Protein AF-A0A521MFY2-F1 (afdb_monomer_lite)

Structure (mmCIF, N/CA/C/O backbone):
data_AF-A0A521MFY2-F1
#
_entry.id   AF-A0A521MFY2-F1
#
loop_
_atom_site.group_PDB
_atom_site.id
_atom_site.type_symbol
_atom_site.label_atom_id
_atom_site.label_alt_id
_atom_site.label_comp_id
_atom_site.label_asym_id
_atom_site.label_entity_id
_atom_site.label_seq_id
_atom_site.pdbx_PDB_ins_code
_atom_site.Cartn_x
_atom_site.Cartn_y
_atom_site.Cartn_z
_atom_site.occupancy
_atom_site.B_iso_or_equiv
_atom_site.auth_seq_id
_atom_site.auth_comp_id
_atom_site.auth_asym_id
_atom_site.auth_atom_id
_atom_site.pdbx_PDB_model_num
ATOM 1 N N . MET A 1 1 ? -63.198 15.205 -0.567 1.00 40.50 1 MET A N 1
ATOM 2 C CA . MET A 1 1 ? -62.282 14.225 -1.188 1.00 40.50 1 MET A CA 1
ATOM 3 C C . MET A 1 1 ? -60.866 14.672 -0.870 1.00 40.50 1 MET A C 1
ATOM 5 O O . MET A 1 1 ? -60.427 15.679 -1.404 1.00 40.50 1 MET A O 1
ATOM 9 N N . THR A 1 2 ? -60.212 14.028 0.094 1.00 43.19 2 THR A N 1
ATOM 10 C CA . THR A 1 2 ? -58.976 14.529 0.717 1.00 43.19 2 THR A CA 1
ATOM 11 C C . THR A 1 2 ? -57.807 13.669 0.248 1.00 43.19 2 THR A C 1
ATOM 13 O O . THR A 1 2 ? -57.723 12.496 0.601 1.00 43.19 2 THR A O 1
ATOM 16 N N . VAL A 1 3 ? -56.933 14.228 -0.591 1.00 46.44 3 VAL A N 1
ATOM 17 C CA . VAL A 1 3 ? -55.743 13.537 -1.106 1.00 46.44 3 VAL A CA 1
ATOM 18 C C . VAL A 1 3 ? -54.645 13.626 -0.051 1.00 46.44 3 VAL A C 1
ATOM 20 O O . VAL A 1 3 ? -54.121 14.701 0.223 1.00 46.44 3 VAL A O 1
ATOM 23 N N . THR A 1 4 ? -54.308 12.501 0.572 1.00 48.69 4 THR A N 1
ATOM 24 C CA . THR A 1 4 ? -53.164 12.397 1.485 1.00 48.69 4 THR A CA 1
ATOM 25 C C . THR A 1 4 ? -51.883 12.272 0.655 1.00 48.69 4 THR A C 1
ATOM 27 O O . THR A 1 4 ? -51.771 11.319 -0.122 1.00 48.69 4 THR A O 1
ATOM 30 N N . PRO A 1 5 ? -50.884 13.162 0.786 1.00 49.25 5 PRO A N 1
ATOM 31 C CA . PRO A 1 5 ? -49.601 12.933 0.143 1.00 49.25 5 PRO A CA 1
ATOM 32 C C . PRO A 1 5 ? -48.835 11.867 0.936 1.00 49.25 5 PRO A C 1
ATOM 34 O O . PRO A 1 5 ? -48.459 12.057 2.093 1.00 49.25 5 PRO A O 1
ATOM 37 N N . ARG A 1 6 ? -48.606 10.712 0.300 1.00 51.0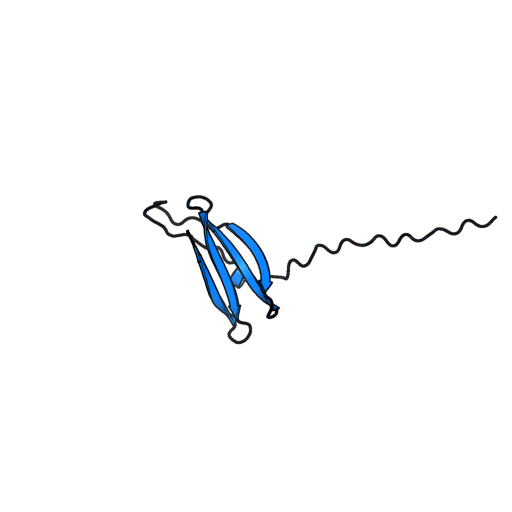6 6 ARG A N 1
ATOM 38 C CA . ARG A 1 6 ? -47.640 9.712 0.764 1.00 51.06 6 ARG A CA 1
ATOM 39 C C . ARG A 1 6 ? -46.255 10.356 0.746 1.00 51.06 6 ARG A C 1
ATOM 41 O O . ARG A 1 6 ? -45.657 10.508 -0.315 1.00 51.06 6 ARG A O 1
ATOM 48 N N . PHE A 1 7 ? -45.740 10.694 1.925 1.00 47.06 7 PHE A N 1
ATOM 49 C CA . PHE A 1 7 ? -44.317 10.932 2.133 1.00 47.06 7 PHE A CA 1
ATOM 50 C C . PHE A 1 7 ? -43.557 9.651 1.765 1.00 47.06 7 PHE A C 1
ATOM 52 O O . PHE A 1 7 ? -43.408 8.736 2.574 1.00 47.06 7 PHE A O 1
ATOM 59 N N . GLN A 1 8 ? -43.089 9.558 0.520 1.00 49.72 8 GLN A N 1
ATOM 60 C CA . GLN A 1 8 ? -42.017 8.637 0.180 1.00 49.72 8 GLN A CA 1
ATOM 61 C C . GLN A 1 8 ? -40.760 9.196 0.835 1.00 49.72 8 GLN A C 1
ATOM 63 O O . GLN A 1 8 ? -40.151 10.145 0.346 1.00 49.72 8 GLN A O 1
ATOM 68 N N . ALA A 1 9 ? -40.403 8.632 1.988 1.00 49.34 9 ALA A N 1
ATOM 69 C CA . ALA A 1 9 ? -39.083 8.808 2.552 1.00 49.34 9 ALA A CA 1
ATOM 70 C C . ALA A 1 9 ? -38.086 8.347 1.487 1.00 49.34 9 ALA A C 1
ATOM 72 O O . ALA A 1 9 ? -37.915 7.148 1.255 1.00 49.34 9 ALA A O 1
ATOM 73 N N . ALA A 1 10 ? -37.470 9.310 0.803 1.00 49.25 10 ALA A N 1
ATOM 74 C CA . ALA A 1 10 ? -36.305 9.068 -0.012 1.00 49.25 10 ALA A CA 1
ATOM 75 C C . ALA A 1 10 ? -35.317 8.333 0.892 1.00 49.25 10 ALA A C 1
ATOM 77 O O . ALA A 1 10 ? -34.770 8.915 1.834 1.00 49.25 10 ALA A O 1
ATOM 78 N N . ARG A 1 11 ? -35.143 7.027 0.650 1.00 50.28 11 ARG A N 1
ATOM 79 C CA . ARG A 1 11 ? -34.001 6.268 1.146 1.00 50.28 11 ARG A CA 1
ATOM 80 C C . ARG A 1 11 ? -32.794 7.047 0.658 1.00 50.28 11 ARG A C 1
ATOM 82 O O . ARG A 1 11 ? -32.378 6.885 -0.485 1.00 50.28 11 ARG A O 1
ATOM 89 N N . ARG A 1 12 ? -32.276 7.932 1.513 1.00 47.53 12 ARG A N 1
ATOM 90 C CA . ARG A 1 12 ? -30.933 8.474 1.394 1.00 47.53 12 ARG A CA 1
ATOM 91 C C . ARG A 1 12 ? -30.067 7.238 1.259 1.00 47.53 12 ARG A C 1
ATOM 93 O O . ARG A 1 12 ? -29.876 6.513 2.234 1.00 47.53 12 ARG A O 1
ATOM 100 N N . GLN A 1 13 ? -29.643 6.950 0.034 1.00 47.59 13 GLN A N 1
ATOM 101 C CA . GLN A 1 13 ? -28.525 6.070 -0.212 1.00 47.59 13 GLN A CA 1
ATOM 102 C C . GLN A 1 13 ? -27.382 6.729 0.551 1.00 47.59 13 GLN A C 1
ATOM 104 O O . GLN A 1 13 ? -26.796 7.709 0.101 1.00 47.59 13 GLN A O 1
ATOM 109 N N . GLN A 1 14 ? -27.179 6.286 1.792 1.00 45.78 14 GLN A N 1
ATOM 110 C CA . GLN A 1 14 ? -25.972 6.592 2.527 1.00 45.78 14 GLN A CA 1
ATOM 111 C C . GLN A 1 14 ? -24.842 6.199 1.575 1.00 45.78 14 GLN A C 1
ATOM 113 O O . GLN A 1 14 ? -24.851 5.049 1.122 1.00 45.78 14 GLN A O 1
ATOM 118 N N . PRO A 1 15 ? -23.909 7.100 1.221 1.00 43.88 15 PRO A N 1
ATOM 119 C CA . PRO A 1 15 ? -22.698 6.664 0.553 1.00 43.88 15 PRO A CA 1
ATOM 120 C C . PRO A 1 15 ? -22.098 5.615 1.481 1.00 43.88 15 PRO A C 1
ATOM 122 O O . PRO A 1 15 ? -21.802 5.898 2.645 1.00 43.88 15 PRO A O 1
ATOM 125 N N . ALA A 1 16 ? -22.095 4.368 1.015 1.00 46.53 16 ALA A N 1
ATOM 126 C CA . ALA A 1 16 ? -21.707 3.223 1.807 1.00 46.53 16 ALA A CA 1
ATOM 127 C C . ALA A 1 16 ? -20.328 3.515 2.387 1.00 46.53 16 ALA A C 1
ATOM 129 O O . ALA A 1 16 ? -19.366 3.581 1.634 1.00 46.53 16 ALA A O 1
ATOM 130 N N . ARG A 1 17 ? -20.284 3.760 3.704 1.00 44.00 17 ARG A N 1
ATOM 131 C CA . ARG A 1 17 ? -19.125 3.665 4.594 1.00 44.00 17 ARG A CA 1
ATOM 132 C C . ARG A 1 17 ? -17.795 3.565 3.839 1.00 44.00 17 ARG A C 1
ATOM 134 O O . ARG A 1 17 ? -17.141 2.524 3.882 1.00 44.00 17 ARG A O 1
ATOM 141 N N . ALA A 1 18 ? -17.340 4.659 3.233 1.00 47.91 18 ALA A N 1
ATOM 142 C CA . ALA A 1 18 ? -15.909 4.885 3.187 1.00 47.91 18 ALA A CA 1
ATOM 143 C C . ALA A 1 18 ? -15.541 5.083 4.658 1.00 47.91 18 ALA A C 1
ATOM 145 O O . ALA A 1 18 ? -15.614 6.192 5.182 1.00 47.91 18 ALA A O 1
ATOM 146 N N . ALA A 1 19 ? -15.328 3.976 5.378 1.00 55.03 19 ALA A N 1
ATOM 147 C CA . ALA A 1 19 ? -14.743 4.014 6.701 1.00 55.03 19 ALA A CA 1
ATOM 148 C C . ALA A 1 19 ? -13.507 4.886 6.523 1.00 55.03 19 ALA A C 1
ATOM 150 O O . ALA A 1 19 ? -12.659 4.532 5.706 1.00 55.03 19 ALA A O 1
ATOM 151 N N . LEU A 1 20 ? -13.495 6.066 7.153 1.00 65.62 20 LEU A N 1
ATOM 152 C CA . LEU A 1 20 ? -12.396 7.018 7.060 1.00 65.62 20 LEU A CA 1
ATOM 153 C C . LEU A 1 20 ? -11.132 6.247 7.420 1.00 65.62 20 LEU A C 1
ATOM 155 O O . LEU A 1 20 ? -10.870 5.979 8.594 1.00 65.62 20 LEU A O 1
ATOM 159 N N . LEU A 1 21 ? -10.406 5.791 6.399 1.00 70.12 21 LEU A N 1
ATOM 160 C CA . LEU A 1 21 ? -9.171 5.078 6.625 1.00 70.12 21 LEU A CA 1
ATOM 161 C C . LEU A 1 21 ? -8.245 6.071 7.311 1.00 70.12 21 LEU A C 1
ATOM 163 O O . LEU A 1 21 ? -8.175 7.228 6.882 1.00 70.12 21 LEU A O 1
ATOM 167 N N . PRO A 1 22 ? -7.516 5.648 8.351 1.00 75.12 22 PRO A N 1
ATOM 168 C CA . PRO A 1 22 ? -6.522 6.519 8.936 1.00 75.12 22 PRO A CA 1
ATOM 169 C C . PRO A 1 22 ? -5.575 6.989 7.823 1.00 75.12 22 PRO A C 1
ATOM 171 O O . PRO A 1 22 ? -5.141 6.162 7.014 1.00 75.12 22 PRO A O 1
ATOM 174 N N . PRO A 1 23 ? -5.216 8.282 7.769 1.00 77.75 23 PRO A N 1
ATOM 175 C CA . PRO A 1 23 ? -4.417 8.839 6.675 1.00 77.75 23 PRO A CA 1
ATOM 176 C C . PRO A 1 23 ? -3.073 8.119 6.511 1.00 77.75 23 PRO A C 1
ATOM 178 O O . PRO A 1 23 ? -2.526 8.049 5.418 1.00 77.75 23 PRO A O 1
ATOM 181 N N . GLN A 1 24 ? -2.5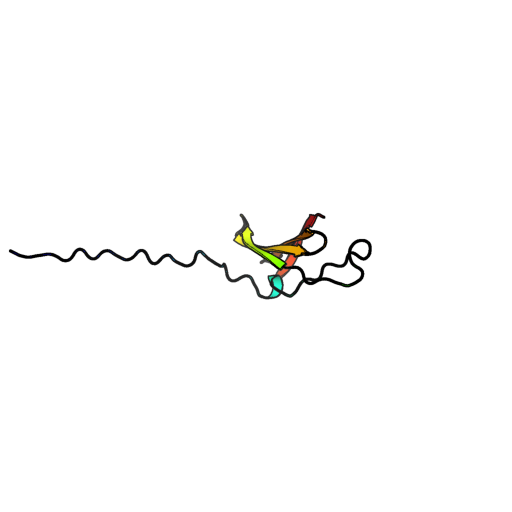68 7.519 7.591 1.00 77.81 24 GLN A N 1
ATOM 182 C CA . GLN A 1 24 ? -1.380 6.666 7.622 1.00 77.81 24 GLN A CA 1
ATOM 183 C C . GLN A 1 24 ? -1.488 5.456 6.682 1.00 77.81 24 GLN A C 1
ATOM 185 O O . GLN A 1 24 ? -0.496 5.081 6.062 1.00 77.81 24 GLN A O 1
ATOM 190 N N . LEU A 1 25 ? -2.680 4.864 6.562 1.00 77.38 25 LEU A N 1
ATOM 191 C CA . LEU A 1 25 ? -2.941 3.713 5.702 1.00 77.38 25 LEU A CA 1
ATOM 192 C C . LEU A 1 25 ? -3.034 4.111 4.225 1.00 77.38 25 LEU A C 1
ATOM 194 O O . LEU A 1 25 ? -2.740 3.290 3.370 1.00 77.38 25 LEU A O 1
ATOM 198 N N . VAL A 1 26 ? -3.425 5.358 3.944 1.00 74.88 26 VAL A N 1
ATOM 199 C CA . VAL A 1 26 ? -3.642 5.910 2.592 1.00 74.88 26 VAL A CA 1
ATOM 200 C C . VAL A 1 26 ? -2.412 6.673 2.080 1.00 74.88 26 VAL A C 1
ATOM 202 O O . VAL A 1 26 ? -2.425 7.244 0.992 1.00 74.88 26 VAL A O 1
ATOM 205 N N . ARG A 1 27 ? -1.316 6.701 2.852 1.00 78.06 27 ARG A N 1
ATOM 206 C CA . ARG A 1 27 ? -0.064 7.320 2.402 1.00 78.06 27 ARG A CA 1
ATOM 207 C C . ARG A 1 27 ? 0.407 6.671 1.104 1.00 78.06 27 ARG A C 1
ATOM 209 O O . ARG A 1 27 ? 0.323 5.456 0.937 1.00 78.06 27 ARG A O 1
ATOM 216 N N . ARG A 1 28 ? 0.944 7.507 0.210 1.00 74.69 28 ARG A N 1
ATOM 217 C CA . ARG A 1 28 ? 1.466 7.094 -1.095 1.00 74.69 28 ARG A CA 1
ATOM 218 C C . ARG A 1 28 ? 2.467 5.949 -0.918 1.00 74.69 28 ARG A C 1
ATOM 220 O O . ARG A 1 28 ? 3.495 6.113 -0.265 1.00 74.69 28 ARG A O 1
ATOM 227 N N . ARG A 1 29 ? 2.134 4.794 -1.494 1.00 87.06 29 ARG A N 1
ATOM 228 C CA . ARG A 1 29 ? 2.943 3.571 -1.483 1.00 87.06 29 ARG A CA 1
ATOM 229 C C . ARG A 1 29 ? 3.696 3.443 -2.797 1.00 87.06 29 ARG A C 1
ATOM 231 O O . ARG A 1 29 ? 3.172 3.814 -3.846 1.00 87.06 29 ARG A O 1
ATOM 238 N N . LEU A 1 30 ? 4.919 2.927 -2.730 1.00 92.56 30 LEU A N 1
ATOM 239 C CA . LEU A 1 30 ? 5.760 2.690 -3.897 1.00 92.56 30 LEU A CA 1
ATOM 240 C C . LEU A 1 30 ? 6.032 1.194 -4.025 1.00 92.56 30 LEU A C 1
ATOM 242 O O . LEU A 1 30 ? 6.460 0.552 -3.068 1.00 92.56 30 LEU A O 1
ATOM 246 N N . CYS A 1 31 ? 5.813 0.657 -5.217 1.00 92.81 31 CYS A N 1
ATOM 247 C CA . CYS A 1 31 ? 6.311 -0.650 -5.597 1.00 92.81 31 CYS A CA 1
ATOM 248 C C . CYS A 1 31 ? 7.747 -0.482 -6.091 1.00 92.81 31 CYS A C 1
ATOM 250 O O . CYS A 1 31 ? 7.995 0.295 -7.014 1.00 92.81 31 CYS A O 1
ATOM 252 N N . TYR A 1 32 ? 8.678 -1.221 -5.494 1.00 92.62 32 TYR A N 1
ATOM 253 C CA . TYR A 1 32 ? 10.055 -1.338 -5.962 1.00 92.62 32 TYR A CA 1
ATOM 254 C C . TYR A 1 32 ? 10.287 -2.779 -6.415 1.00 92.62 32 TYR A C 1
ATOM 256 O O . TYR A 1 32 ? 10.253 -3.703 -5.600 1.00 92.62 32 TYR A O 1
ATOM 264 N N . TRP A 1 33 ? 10.429 -2.961 -7.728 1.00 90.38 33 TRP A N 1
ATOM 265 C CA . TRP A 1 33 ? 10.659 -4.259 -8.352 1.00 90.38 33 TRP A CA 1
ATOM 266 C C . TRP A 1 33 ? 11.541 -4.086 -9.603 1.00 90.38 33 TRP A C 1
ATOM 268 O O . TRP A 1 33 ? 11.014 -4.065 -10.719 1.00 90.38 33 TRP A O 1
ATOM 278 N N . PRO A 1 34 ? 12.867 -3.933 -9.418 1.00 89.00 34 PRO A N 1
ATOM 279 C CA . PRO A 1 34 ? 13.812 -3.584 -10.484 1.00 89.00 34 PRO A CA 1
ATOM 280 C C . PRO A 1 34 ? 13.754 -4.503 -11.705 1.00 89.00 34 PRO A C 1
ATOM 282 O O . PRO A 1 34 ? 13.881 -4.033 -12.831 1.00 89.00 34 PRO A O 1
ATOM 285 N N . GLU A 1 35 ? 13.494 -5.794 -11.495 1.00 91.31 35 GLU A N 1
ATOM 286 C CA . GLU A 1 35 ? 13.408 -6.799 -12.557 1.00 91.31 35 GLU A CA 1
ATOM 287 C C . GLU A 1 35 ? 12.204 -6.590 -13.491 1.00 91.31 35 GLU A C 1
ATOM 289 O O . GLU A 1 35 ? 12.210 -7.075 -14.619 1.00 91.31 35 GLU A O 1
ATOM 294 N N . ARG A 1 36 ? 11.157 -5.882 -13.041 1.00 89.56 36 ARG A N 1
ATOM 295 C CA . ARG A 1 36 ? 9.948 -5.600 -13.838 1.00 89.56 36 ARG A CA 1
ATOM 296 C C . ARG A 1 36 ? 9.801 -4.135 -14.227 1.00 89.56 36 ARG A C 1
ATOM 298 O O . ARG A 1 36 ? 9.200 -3.843 -15.256 1.00 89.56 36 ARG A O 1
ATOM 305 N N . HIS A 1 37 ? 10.289 -3.214 -13.402 1.00 91.12 37 HIS A N 1
ATOM 306 C CA . HIS A 1 37 ? 10.302 -1.788 -13.698 1.00 91.12 37 HIS A CA 1
ATOM 307 C C . HIS A 1 37 ? 11.518 -1.113 -13.034 1.00 91.12 37 HIS A C 1
ATOM 309 O O . HIS A 1 37 ? 11.730 -1.276 -11.832 1.00 91.12 37 HIS A O 1
ATOM 315 N N . PRO A 1 38 ? 12.299 -0.309 -13.780 1.00 89.75 38 PRO A N 1
ATOM 316 C CA . PRO A 1 38 ? 13.580 0.225 -13.306 1.00 89.75 38 PRO A CA 1
ATOM 317 C C . PRO A 1 38 ? 13.441 1.320 -12.239 1.00 89.75 38 PRO A C 1
ATOM 319 O O . PRO A 1 38 ? 14.397 1.617 -11.530 1.00 89.75 38 PRO A O 1
ATOM 322 N N . LEU A 1 39 ? 12.259 1.931 -12.113 1.00 93.38 39 LEU A N 1
ATOM 323 C CA . LEU A 1 39 ? 11.984 3.007 -11.162 1.00 93.38 39 LEU A CA 1
ATOM 324 C C . LEU A 1 39 ? 10.902 2.589 -10.153 1.00 93.38 39 LEU A C 1
ATOM 326 O O . LEU A 1 39 ? 10.062 1.744 -10.479 1.00 93.38 39 LEU A O 1
ATOM 330 N N . PRO A 1 40 ? 10.878 3.173 -8.939 1.00 94.12 40 PRO A N 1
ATOM 331 C CA . PRO A 1 40 ? 9.765 3.008 -8.011 1.00 94.12 40 PRO A CA 1
ATOM 332 C C . PRO A 1 40 ? 8.456 3.532 -8.614 1.00 94.12 40 PRO A C 1
ATOM 334 O O . PRO A 1 40 ? 8.390 4.666 -9.089 1.00 94.12 40 PRO A O 1
ATOM 337 N N . VAL A 1 41 ? 7.396 2.728 -8.556 1.00 94.19 41 VAL A N 1
ATOM 338 C CA . VAL A 1 41 ? 6.096 3.054 -9.164 1.00 94.19 41 VAL A CA 1
ATOM 339 C C . VAL A 1 41 ? 5.062 3.315 -8.070 1.00 94.19 41 VAL A C 1
ATOM 341 O O . VAL A 1 41 ? 4.959 2.504 -7.147 1.00 94.19 41 VAL A O 1
ATOM 344 N N . PRO A 1 42 ? 4.269 4.401 -8.142 1.00 93.31 42 PRO A N 1
ATOM 345 C CA . PRO A 1 42 ? 3.161 4.605 -7.217 1.00 93.31 42 PRO A CA 1
ATOM 346 C C . PRO A 1 42 ? 2.144 3.466 -7.324 1.00 93.31 42 PRO A C 1
ATOM 348 O O . PRO A 1 42 ? 1.681 3.132 -8.411 1.00 93.31 42 PRO A O 1
ATOM 351 N N . MET A 1 43 ? 1.801 2.876 -6.182 1.00 94.19 43 MET A N 1
ATOM 352 C CA . MET A 1 43 ? 0.732 1.887 -6.106 1.00 94.19 43 MET A CA 1
ATOM 353 C C . MET A 1 43 ? -0.621 2.578 -5.971 1.00 94.19 43 MET A C 1
ATOM 355 O O . MET A 1 43 ? -0.758 3.584 -5.271 1.00 94.19 43 MET A O 1
ATOM 359 N N . GLU A 1 44 ? -1.625 1.995 -6.607 1.00 92.31 44 GLU A N 1
ATOM 360 C CA . GLU A 1 44 ? -3.005 2.457 -6.590 1.00 92.31 44 GLU A CA 1
ATOM 361 C C . GLU A 1 44 ? -3.768 1.787 -5.451 1.00 92.31 44 GLU A C 1
ATOM 363 O O . GLU A 1 44 ? -3.609 0.590 -5.204 1.00 92.31 44 GLU A O 1
ATOM 368 N N . LEU A 1 45 ? -4.602 2.555 -4.750 1.00 91.06 45 LEU A N 1
ATOM 369 C CA . LEU A 1 45 ? -5.509 2.013 -3.745 1.00 91.06 45 LEU A CA 1
ATOM 370 C C . LEU A 1 45 ? -6.664 1.299 -4.455 1.00 91.06 45 LEU A C 1
ATOM 372 O O . LEU A 1 45 ? -7.504 1.948 -5.070 1.00 91.06 45 LEU A O 1
ATOM 376 N N . LEU A 1 46 ? -6.727 -0.024 -4.336 1.00 90.44 46 LEU A N 1
ATOM 377 C CA . LEU A 1 46 ? -7.821 -0.820 -4.892 1.00 90.44 46 LEU A CA 1
ATOM 378 C C . LEU A 1 46 ? -9.034 -0.850 -3.973 1.00 90.44 46 LEU A C 1
ATOM 380 O O . LEU A 1 46 ? -10.174 -0.748 -4.419 1.00 90.44 46 LEU A O 1
ATOM 384 N N . ARG A 1 47 ? -8.786 -1.073 -2.681 1.00 87.88 47 ARG A N 1
ATOM 385 C CA . ARG A 1 47 ? -9.849 -1.302 -1.708 1.00 87.88 47 ARG A CA 1
ATOM 386 C C . ARG A 1 47 ? -9.470 -0.764 -0.346 1.00 87.88 47 ARG A C 1
ATOM 388 O O . ARG A 1 47 ? -8.325 -0.881 0.079 1.00 87.88 47 ARG A O 1
ATOM 395 N N . ALA A 1 48 ? -10.472 -0.225 0.331 1.00 87.69 48 ALA A N 1
ATOM 396 C CA . ALA A 1 48 ? -10.414 0.321 1.671 1.00 87.69 48 ALA A CA 1
ATOM 397 C C . ALA A 1 48 ? -11.599 -0.232 2.468 1.00 87.69 48 ALA A C 1
ATOM 399 O O . ALA A 1 48 ? -12.745 0.009 2.095 1.00 87.69 48 ALA A O 1
ATOM 400 N N . GLU A 1 49 ? -11.351 -0.994 3.531 1.00 87.69 49 GLU A N 1
ATOM 401 C CA . GLU A 1 49 ? -12.428 -1.596 4.326 1.00 87.69 49 GLU A CA 1
ATOM 402 C C . GLU A 1 49 ? -12.015 -1.873 5.774 1.00 87.69 49 GLU A C 1
ATOM 404 O O . GLU A 1 49 ? -10.840 -1.792 6.127 1.00 87.69 49 GLU A O 1
ATOM 409 N N . LEU A 1 50 ? -12.981 -2.216 6.627 1.00 87.12 50 LEU A N 1
ATOM 410 C CA . LEU A 1 50 ? -12.703 -2.753 7.958 1.00 87.12 50 LEU A CA 1
ATOM 411 C C . LEU A 1 50 ? -12.659 -4.283 7.895 1.00 87.12 50 LEU A C 1
ATOM 413 O O . LEU A 1 50 ? -13.541 -4.907 7.306 1.00 87.12 50 LEU A O 1
ATOM 417 N N . ASN A 1 51 ? -11.666 -4.900 8.531 1.00 85.62 51 ASN A N 1
ATOM 418 C CA . ASN A 1 51 ? -11.606 -6.353 8.650 1.00 85.62 51 ASN A CA 1
ATOM 419 C C . ASN A 1 51 ? -12.651 -6.888 9.654 1.00 85.62 51 ASN A C 1
ATOM 421 O O . ASN A 1 51 ? -13.352 -6.132 10.324 1.00 85.62 51 ASN A O 1
ATOM 425 N N . ARG A 1 52 ? -12.722 -8.218 9.8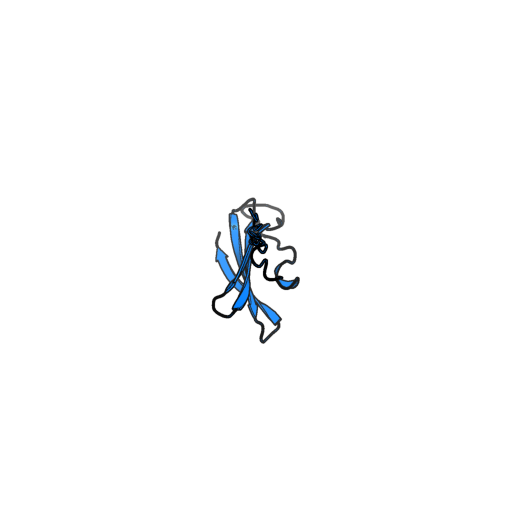26 1.00 86.31 52 ARG A N 1
ATOM 426 C CA . ARG A 1 52 ? -13.652 -8.870 10.778 1.00 86.31 52 ARG A CA 1
ATOM 427 C C . ARG A 1 52 ? -13.460 -8.453 12.243 1.00 86.31 52 ARG A C 1
ATOM 429 O O . ARG A 1 52 ? -14.359 -8.648 13.048 1.00 86.31 52 ARG A O 1
ATOM 436 N N . LYS A 1 53 ? -12.296 -7.897 12.593 1.00 85.69 53 LYS A N 1
ATOM 437 C CA . LYS A 1 53 ? -11.975 -7.356 13.924 1.00 85.69 53 LYS A CA 1
ATOM 438 C C . LYS A 1 53 ? -12.236 -5.844 14.011 1.00 85.69 53 LYS A C 1
ATOM 440 O O . LYS A 1 53 ? -11.819 -5.212 14.975 1.00 85.69 53 LYS A O 1
ATOM 445 N N . GLY A 1 54 ? -12.865 -5.260 12.989 1.00 85.12 54 GLY A N 1
ATOM 446 C CA . GLY A 1 54 ? -13.133 -3.830 12.874 1.00 85.12 54 GLY A CA 1
ATOM 447 C C . GLY A 1 54 ? -11.907 -2.978 12.541 1.00 85.12 54 GLY A C 1
ATOM 448 O O . GLY A 1 54 ? -12.019 -1.760 12.569 1.00 85.12 54 GLY A O 1
ATOM 449 N N . GLN A 1 55 ? -10.746 -3.571 12.240 1.00 86.56 55 GLN A N 1
ATOM 450 C CA . GLN A 1 55 ? -9.514 -2.816 11.992 1.00 86.56 55 GLN A CA 1
ATOM 451 C C . GLN A 1 55 ? -9.443 -2.304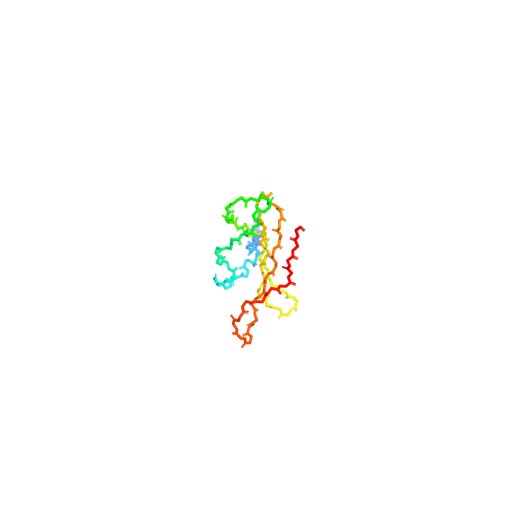 10.547 1.00 86.56 55 GLN A C 1
ATOM 453 O O . GLN A 1 55 ? -9.843 -3.036 9.638 1.00 86.56 55 GLN A O 1
ATOM 458 N N . PRO A 1 56 ? -8.898 -1.100 10.295 1.00 87.62 56 PRO A N 1
ATOM 459 C CA . PRO A 1 56 ? -8.852 -0.509 8.968 1.00 87.62 56 PRO A CA 1
ATOM 460 C C . PRO A 1 56 ? -7.814 -1.221 8.113 1.00 87.62 56 PRO A C 1
ATOM 462 O O . PRO A 1 56 ? -6.666 -1.392 8.529 1.00 87.62 56 PRO A O 1
ATOM 465 N N . THR A 1 57 ? -8.227 -1.604 6.912 1.00 90.62 57 THR A N 1
ATOM 466 C CA . THR A 1 57 ? -7.427 -2.328 5.931 1.00 90.62 57 THR A CA 1
ATOM 467 C C . THR A 1 57 ? -7.458 -1.647 4.572 1.00 90.62 57 THR A C 1
ATOM 469 O O . THR A 1 57 ? -8.473 -1.073 4.174 1.00 90.62 57 THR A O 1
ATOM 472 N N . ALA A 1 58 ? -6.330 -1.706 3.869 1.00 91.75 58 ALA A N 1
ATOM 473 C CA . ALA A 1 58 ? -6.176 -1.168 2.528 1.00 91.75 58 ALA A CA 1
ATOM 474 C C . ALA A 1 58 ? -5.410 -2.155 1.657 1.00 91.75 58 ALA A C 1
ATOM 476 O O . ALA A 1 58 ? -4.436 -2.759 2.107 1.00 91.75 58 ALA A O 1
ATOM 477 N N . ILE A 1 59 ? -5.855 -2.295 0.415 1.00 92.12 59 ILE A N 1
ATOM 478 C CA . ILE A 1 59 ? -5.208 -3.119 -0.600 1.00 92.12 59 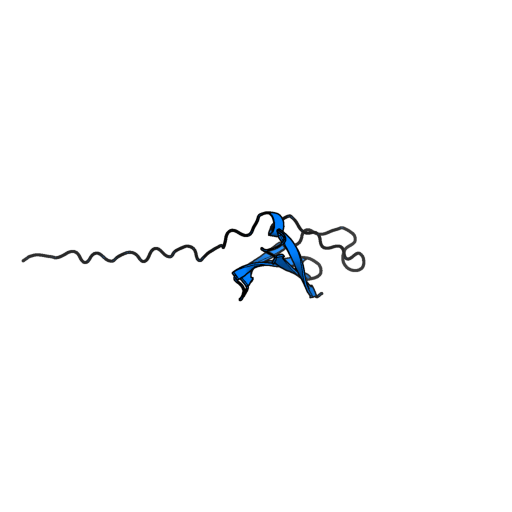ILE A CA 1
ATOM 479 C C . ILE A 1 59 ? -4.689 -2.189 -1.685 1.00 92.12 59 ILE A C 1
ATOM 481 O O . ILE A 1 59 ? -5.451 -1.407 -2.254 1.00 92.12 59 ILE A O 1
ATOM 485 N N . PHE A 1 60 ? -3.399 -2.299 -1.968 1.00 93.44 60 PHE A N 1
ATOM 486 C CA . PHE A 1 60 ? -2.696 -1.537 -2.986 1.00 93.44 60 PHE A CA 1
ATOM 487 C C . PHE A 1 60 ? -2.274 -2.443 -4.130 1.00 93.44 60 PHE A C 1
ATOM 489 O O . PHE A 1 60 ? -1.919 -3.595 -3.889 1.00 93.44 60 PHE A O 1
ATOM 496 N N . ARG A 1 61 ? -2.229 -1.911 -5.352 1.00 94.19 61 ARG A N 1
ATOM 497 C CA . ARG A 1 61 ? -1.708 -2.626 -6.520 1.00 94.19 61 ARG A CA 1
ATOM 498 C C . ARG A 1 61 ? -0.783 -1.758 -7.352 1.00 94.19 61 ARG A C 1
ATOM 500 O O . ARG A 1 61 ? -1.062 -0.591 -7.599 1.00 94.19 61 ARG A O 1
ATOM 507 N N . CYS A 1 62 ? 0.326 -2.335 -7.797 1.00 94.44 62 CYS A N 1
ATOM 508 C CA . CYS A 1 62 ? 1.190 -1.701 -8.781 1.00 94.44 62 CYS A CA 1
ATOM 509 C C . CYS A 1 62 ? 0.545 -1.796 -10.174 1.00 94.44 62 CYS A C 1
ATOM 511 O O . CYS A 1 62 ? 0.253 -2.914 -10.613 1.00 94.44 62 CYS A O 1
ATOM 513 N N . PRO A 1 63 ? 0.374 -0.679 -10.901 1.00 93.56 63 PRO A N 1
ATOM 514 C CA . PRO A 1 63 ? -0.237 -0.696 -12.229 1.00 93.56 63 PRO A CA 1
ATOM 515 C C . PRO A 1 63 ? 0.625 -1.417 -13.280 1.00 93.56 63 PRO A C 1
ATOM 517 O O . PRO A 1 63 ? 0.087 -1.953 -14.243 1.00 93.56 63 PRO A O 1
ATOM 520 N N . LEU A 1 64 ? 1.951 -1.488 -13.089 1.00 94.31 64 LEU A N 1
ATOM 521 C CA . LEU A 1 64 ? 2.863 -2.100 -14.065 1.00 94.31 64 LEU A CA 1
ATOM 522 C C . LEU A 1 64 ? 3.041 -3.606 -13.849 1.00 94.31 64 LEU A C 1
ATOM 524 O O . LEU A 1 64 ? 2.812 -4.405 -14.751 1.00 94.31 64 LEU A O 1
ATOM 528 N N . CYS A 1 65 ? 3.446 -4.013 -12.643 1.00 94.06 65 CYS A N 1
ATOM 529 C CA . CYS A 1 65 ? 3.771 -5.414 -12.354 1.00 94.06 65 CYS A CA 1
ATOM 530 C C . CYS A 1 65 ? 2.632 -6.195 -11.697 1.00 94.06 65 CYS A C 1
ATOM 532 O O . CYS A 1 65 ? 2.804 -7.374 -11.407 1.00 94.06 65 CYS A O 1
ATOM 534 N N . ARG A 1 66 ? 1.483 -5.553 -11.443 1.00 93.12 66 ARG A N 1
ATOM 535 C CA . ARG A 1 66 ? 0.309 -6.140 -10.776 1.00 93.12 66 ARG A CA 1
ATOM 536 C C . ARG A 1 66 ? 0.569 -6.669 -9.361 1.00 93.12 66 ARG A C 1
ATOM 538 O O . ARG A 1 66 ? -0.336 -7.285 -8.809 1.00 93.12 66 ARG A O 1
ATOM 545 N N . ARG A 1 67 ? 1.735 -6.390 -8.766 1.00 93.38 67 ARG A N 1
ATOM 546 C CA . ARG A 1 67 ? 2.045 -6.701 -7.366 1.00 93.38 67 ARG A CA 1
ATOM 547 C C . ARG A 1 67 ? 1.021 -6.045 -6.450 1.00 93.38 67 ARG A C 1
ATOM 549 O O . ARG A 1 67 ? 0.771 -4.847 -6.573 1.00 93.38 67 ARG A O 1
ATOM 556 N N . GLU A 1 68 ? 0.474 -6.817 -5.527 1.00 93.94 68 GLU A N 1
ATOM 557 C CA . GLU A 1 68 ? -0.499 -6.384 -4.538 1.00 93.94 68 GLU A CA 1
ATOM 558 C C . GLU A 1 68 ? 0.097 -6.400 -3.131 1.00 93.94 68 GLU A C 1
ATOM 560 O O . GLU A 1 68 ? 0.843 -7.308 -2.752 1.00 93.94 68 GLU A O 1
ATOM 565 N N . GLU A 1 69 ? -0.263 -5.396 -2.339 1.00 93.19 69 GLU A N 1
ATOM 566 C CA . GLU A 1 69 ? 0.092 -5.293 -0.929 1.00 93.19 69 GLU A CA 1
ATOM 567 C C . GLU A 1 69 ? -1.159 -4.986 -0.103 1.00 93.19 69 GLU A C 1
ATOM 569 O O . GLU A 1 69 ? -1.838 -3.985 -0.325 1.00 93.19 69 GLU A O 1
ATOM 574 N N . GLY A 1 70 ? -1.455 -5.850 0.866 1.00 92.38 70 GLY A N 1
ATOM 575 C CA . GLY A 1 70 ? -2.524 -5.648 1.836 1.00 92.38 70 GLY A CA 1
ATOM 576 C C . GLY A 1 70 ? -1.968 -5.159 3.163 1.00 92.38 70 GLY A C 1
ATOM 577 O O . GLY A 1 70 ? -1.036 -5.752 3.706 1.00 92.38 70 GLY A O 1
ATOM 578 N N . LEU A 1 71 ? -2.566 -4.113 3.721 1.00 92.31 71 LEU A N 1
ATOM 579 C CA . LEU A 1 71 ? -2.144 -3.479 4.967 1.00 92.31 71 LEU A CA 1
ATOM 580 C C . LEU A 1 71 ? -3.300 -3.392 5.953 1.00 92.31 71 LEU A C 1
ATOM 582 O O . LEU A 1 71 ? -4.456 -3.268 5.560 1.00 92.31 71 LEU A O 1
ATOM 586 N N . CYS A 1 72 ? -2.967 -3.392 7.238 1.00 91.50 72 CYS A N 1
ATOM 587 C CA . CYS A 1 72 ? -3.889 -3.161 8.341 1.00 91.50 72 CYS A CA 1
ATOM 588 C C . CYS A 1 72 ? -3.262 -2.200 9.348 1.00 91.50 72 CYS A C 1
ATOM 590 O O . CYS A 1 72 ? -2.061 -2.284 9.592 1.00 91.50 72 CYS A O 1
ATOM 592 N N . ILE A 1 73 ? -4.053 -1.342 9.990 1.00 87.50 73 ILE A N 1
ATOM 593 C CA . ILE A 1 73 ? -3.612 -0.655 11.212 1.00 87.50 73 ILE A CA 1
ATOM 594 C C . ILE A 1 73 ? -4.036 -1.463 12.428 1.00 87.50 73 ILE A C 1
ATOM 596 O O . ILE A 1 73 ? -5.201 -1.823 12.585 1.00 87.50 73 ILE A O 1
ATOM 600 N N . ASP A 1 74 ? -3.077 -1.741 13.300 1.00 84.25 74 ASP A N 1
ATOM 601 C CA . ASP A 1 74 ? -3.356 -2.280 14.619 1.00 84.25 74 ASP A CA 1
ATOM 602 C C . ASP A 1 74 ? -3.782 -1.141 15.549 1.00 84.25 74 ASP A C 1
ATOM 604 O O . ASP A 1 74 ? -2.967 -0.303 15.926 1.00 84.25 74 ASP A O 1
ATOM 608 N N . PHE A 1 75 ? -5.055 -1.112 15.944 1.00 79.12 75 PHE A N 1
ATOM 609 C CA . PHE A 1 75 ? -5.577 -0.081 16.843 1.00 79.12 75 PHE A CA 1
ATOM 610 C C . PHE A 1 75 ? -4.904 -0.033 18.214 1.00 79.12 75 PHE A C 1
ATOM 612 O O . PHE A 1 75 ? -4.909 1.021 18.838 1.00 79.12 75 PHE A O 1
ATOM 619 N N . ARG A 1 76 ? -4.325 -1.140 18.694 1.00 82.25 76 ARG A N 1
ATOM 620 C CA . ARG A 1 76 ? -3.655 -1.145 20.001 1.00 82.25 76 ARG A CA 1
ATOM 621 C C . ARG A 1 76 ? -2.339 -0.384 19.963 1.00 82.25 76 ARG A C 1
ATOM 623 O O . ARG A 1 76 ? -1.939 0.197 20.961 1.00 82.25 76 ARG A O 1
ATOM 630 N N . THR A 1 77 ? -1.654 -0.422 18.823 1.00 84.88 77 THR A N 1
ATOM 631 C CA . THR A 1 77 ? -0.291 0.107 18.682 1.00 84.88 77 THR A CA 1
ATOM 632 C C . THR A 1 77 ? -0.200 1.296 17.728 1.00 84.88 77 THR A C 1
ATOM 634 O O . THR A 1 77 ? 0.843 1.937 17.654 1.00 84.88 77 THR A O 1
ATOM 637 N N . GLY A 1 78 ? -1.254 1.568 16.954 1.00 82.62 78 GLY A N 1
ATOM 638 C CA . GLY A 1 78 ? -1.255 2.534 15.854 1.00 82.62 78 GLY A CA 1
ATOM 639 C C . GLY A 1 78 ? -0.339 2.145 14.687 1.00 82.62 78 GLY A C 1
ATOM 640 O O . GLY A 1 78 ? -0.149 2.938 13.767 1.00 82.62 78 GLY A O 1
ATOM 641 N N . ARG A 1 79 ? 0.264 0.948 14.709 1.00 86.50 79 ARG A N 1
ATOM 642 C CA . ARG A 1 79 ? 1.253 0.529 13.711 1.00 86.50 79 ARG A CA 1
ATOM 643 C C . ARG A 1 79 ? 0.581 -0.092 12.495 1.00 86.50 79 ARG A C 1
ATOM 645 O O . ARG A 1 79 ? -0.371 -0.864 12.614 1.00 86.50 79 ARG A O 1
ATOM 652 N N . ILE A 1 80 ? 1.140 0.199 11.322 1.00 88.69 80 ILE A N 1
ATOM 653 C CA . ILE A 1 80 ? 0.771 -0.471 10.076 1.00 88.69 80 ILE A CA 1
ATOM 654 C C . ILE A 1 80 ? 1.424 -1.855 10.066 1.00 88.69 80 ILE A C 1
ATOM 656 O O . ILE A 1 80 ? 2.627 -1.984 10.287 1.00 88.69 80 ILE A O 1
ATOM 660 N N . ARG A 1 81 ? 0.633 -2.888 9.790 1.00 89.69 81 ARG A N 1
AT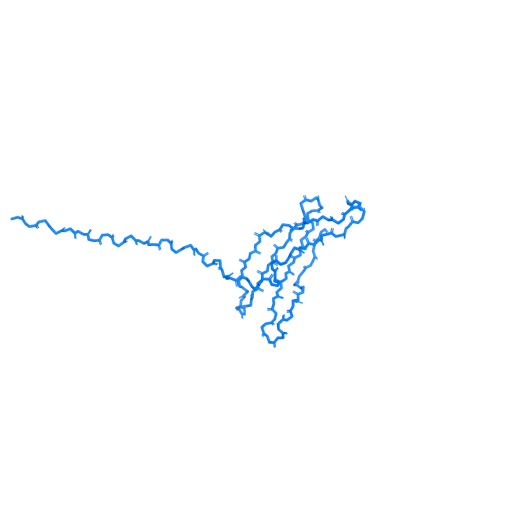OM 661 C CA . ARG A 1 81 ? 1.082 -4.267 9.609 1.00 89.69 81 ARG A CA 1
ATOM 662 C C . ARG A 1 81 ? 0.745 -4.722 8.198 1.00 89.69 81 ARG A C 1
ATOM 664 O O . ARG A 1 81 ? -0.361 -4.486 7.712 1.00 89.69 81 ARG A O 1
ATOM 671 N N . THR A 1 82 ? 1.690 -5.401 7.563 1.00 91.12 82 THR A N 1
ATOM 672 C CA . THR A 1 82 ? 1.464 -6.059 6.278 1.00 91.12 82 THR A CA 1
ATOM 673 C C . THR A 1 82 ? 0.665 -7.336 6.505 1.00 91.12 82 THR A C 1
ATOM 675 O O . THR A 1 82 ? 1.055 -8.186 7.302 1.00 91.12 82 THR A O 1
ATOM 678 N N . LEU A 1 83 ? -0.473 -7.450 5.826 1.00 90.25 83 LEU A N 1
ATOM 679 C CA . LEU A 1 83 ? -1.320 -8.642 5.827 1.00 90.25 83 LEU A CA 1
ATOM 680 C C . LEU A 1 83 ? -0.848 -9.647 4.781 1.00 90.25 83 LEU A C 1
ATOM 682 O O . LEU A 1 83 ? -0.819 -10.846 5.039 1.00 90.25 83 LEU A O 1
ATOM 686 N N . PHE A 1 84 ? -0.497 -9.152 3.596 1.00 91.38 84 PHE A N 1
ATOM 687 C CA . PHE A 1 84 ? 0.034 -9.962 2.512 1.00 91.38 84 PHE A CA 1
ATOM 688 C C . PHE A 1 84 ? 0.824 -9.103 1.527 1.00 91.38 84 PHE A C 1
ATOM 690 O O . PHE A 1 84 ? 0.582 -7.903 1.394 1.00 91.38 84 PHE A O 1
ATOM 697 N N . GLN A 1 85 ? 1.719 -9.757 0.794 1.00 90.88 85 GLN A N 1
ATOM 698 C CA . GLN A 1 85 ? 2.331 -9.249 -0.428 1.00 90.88 85 GLN A CA 1
ATOM 699 C C . GLN A 1 85 ? 2.310 -10.375 -1.457 1.00 90.88 85 GLN A C 1
ATOM 701 O O . GLN A 1 85 ? 2.673 -11.505 -1.131 1.00 90.88 85 GLN A O 1
ATOM 706 N N . ARG A 1 86 ? 1.825 -10.096 -2.667 1.00 89.56 86 ARG A N 1
ATOM 707 C CA . ARG A 1 86 ? 1.700 -11.085 -3.750 1.00 89.56 86 ARG A CA 1
ATOM 708 C C . ARG A 1 86 ? 2.026 -10.422 -5.081 1.00 89.56 86 ARG A C 1
ATOM 710 O O . ARG A 1 86 ? 1.721 -9.246 -5.249 1.00 89.56 86 ARG A O 1
ATOM 717 N N . GLY A 1 87 ? 2.645 -11.137 -6.010 1.00 76.25 87 GLY A N 1
ATOM 718 C CA . GLY A 1 87 ? 3.050 -10.615 -7.316 1.00 76.25 87 GLY A CA 1
ATOM 719 C C . GLY A 1 87 ? 3.647 -11.695 -8.192 1.00 76.25 87 GLY A C 1
ATOM 720 O O . GLY A 1 87 ? 4.097 -12.707 -7.616 1.00 76.25 87 GLY A O 1
#

pLDDT: mean 79.01, std 17.66, range [40.5, 94.44]

Secondary structure (DSSP, 8-state):
----------------------TTTSSPPEE--TTT-SS-EEPEEEEEEE-TTS-EEEEEE-TTT--EEEEEEETTTTEEEEEEEE-

Radius of gyration: 20.2 Å; chains: 1; bounding box: 76×26×34 Å

Sequence (87 aa):
MTVTPRFQAARRQQPARAALLPPQLVRRRLCYWPERHPLPVPMELLRAELNRKGQPTAIFRCPLCRREEGLCIDFRTGRIRTLFQRG

Foldseek 3Di:
DDDDDPPPPPPPPPVPDPPPADVVQVPFDWDDDCVQPVDTATWDWPDWDQDPVRWTKTWTAGPRPRWIWIWTQDPVVRDIDTPDIDD